Protein AF-A0A9P1N8W2-F1 (afdb_monomer_lite)

Secondary structure (DSSP, 8-state):
--------HHHHHHHHHHHHSTT-GGGTEEEEEESS--S-SEEEEE-TT-S-EEEEEEHHHHTTS-HHHHHHHHHHHHHHHHH-S---

Structure (mmCIF, N/CA/C/O backbone):
data_AF-A0A9P1N8W2-F1
#
_entry.id   AF-A0A9P1N8W2-F1
#
loop_
_atom_site.group_PDB
_atom_site.id
_atom_site.type_symbol
_atom_site.label_atom_id
_atom_site.label_alt_id
_atom_site.label_comp_id
_atom_site.label_asym_id
_atom_site.label_entity_id
_atom_site.label_seq_id
_atom_site.pdbx_PDB_ins_code
_atom_site.Cartn_x
_atom_site.Cartn_y
_atom_site.Cartn_z
_atom_site.occupancy
_atom_site.B_iso_or_equiv
_atom_site.auth_seq_id
_atom_site.auth_comp_id
_atom_site.auth_asym_id
_atom_site.auth_atom_id
_atom_site.pdbx_PDB_model_num
ATOM 1 N N . MET A 1 1 ? 4.107 5.758 -28.238 1.00 40.69 1 MET A N 1
ATOM 2 C CA . MET A 1 1 ? 4.609 5.744 -26.851 1.00 40.69 1 MET A CA 1
ATOM 3 C C . MET A 1 1 ? 3.409 5.435 -25.987 1.00 40.69 1 MET A C 1
ATOM 5 O O . MET A 1 1 ? 2.634 6.333 -25.691 1.00 40.69 1 MET A O 1
ATOM 9 N N . GLU A 1 2 ? 3.157 4.150 -25.759 1.00 44.41 2 GLU A N 1
ATOM 10 C CA . GLU A 1 2 ? 2.029 3.715 -24.940 1.00 44.41 2 GLU A CA 1
ATOM 11 C C . GLU A 1 2 ? 2.274 4.210 -23.515 1.00 44.41 2 GLU A C 1
ATOM 13 O O . GLU A 1 2 ? 3.255 3.843 -22.870 1.00 44.41 2 GLU A O 1
ATOM 18 N N . HIS A 1 3 ? 1.418 5.118 -23.053 1.00 53.38 3 HIS A N 1
ATOM 19 C CA . HIS A 1 3 ? 1.255 5.371 -21.631 1.00 53.38 3 HIS A CA 1
ATOM 20 C C . HIS A 1 3 ? 0.647 4.097 -21.050 1.00 53.38 3 HIS A C 1
ATOM 22 O O . HIS A 1 3 ? -0.572 3.951 -21.020 1.00 53.38 3 HIS A O 1
ATOM 28 N N . GLU A 1 4 ? 1.486 3.143 -20.658 1.00 56.12 4 GLU A N 1
ATOM 29 C CA . GLU A 1 4 ? 1.022 1.989 -19.903 1.00 56.12 4 GLU A CA 1
ATOM 30 C C . GLU A 1 4 ? 0.480 2.514 -18.572 1.00 56.12 4 GLU A C 1
ATOM 32 O O . GLU A 1 4 ? 1.222 2.946 -17.683 1.00 56.12 4 GLU A O 1
ATOM 37 N N . ALA A 1 5 ? -0.847 2.610 -18.499 1.00 71.12 5 ALA A N 1
ATOM 38 C CA . ALA A 1 5 ? -1.546 3.040 -17.309 1.00 71.12 5 ALA A CA 1
ATOM 39 C C . ALA A 1 5 ? -1.307 1.971 -16.245 1.00 71.12 5 ALA A C 1
ATOM 41 O O . ALA A 1 5 ? -1.834 0.862 -16.333 1.00 71.12 5 ALA A O 1
ATOM 42 N N . LEU A 1 6 ? -0.470 2.293 -15.258 1.00 75.38 6 LEU A N 1
ATOM 43 C CA . LEU A 1 6 ? -0.301 1.424 -14.104 1.00 75.38 6 LEU A CA 1
ATOM 44 C C . LEU A 1 6 ? -1.670 1.158 -13.470 1.00 75.38 6 LEU A C 1
ATOM 46 O O . LEU A 1 6 ? -2.505 2.067 -13.433 1.00 75.38 6 LEU A O 1
ATOM 50 N N . PRO A 1 7 ? -1.896 -0.052 -12.940 1.00 86.81 7 PRO A N 1
ATOM 51 C CA . PRO A 1 7 ? -3.119 -0.351 -12.219 1.00 86.81 7 PRO A CA 1
ATOM 52 C C . PRO A 1 7 ? -3.365 0.642 -11.077 1.00 86.81 7 PRO A C 1
ATOM 54 O O . PRO A 1 7 ? -2.432 1.060 -10.384 1.00 86.81 7 PRO A O 1
ATOM 57 N N . ASP A 1 8 ? -4.634 0.990 -10.875 1.00 94.88 8 ASP A N 1
ATOM 58 C CA . ASP A 1 8 ? -5.077 1.809 -9.750 1.00 94.88 8 ASP A CA 1
ATOM 59 C C . ASP A 1 8 ? -5.019 0.988 -8.453 1.00 94.88 8 ASP A C 1
ATOM 61 O O . ASP A 1 8 ? -5.939 0.240 -8.109 1.00 94.88 8 ASP A O 1
ATOM 65 N N . ILE A 1 9 ? -3.887 1.097 -7.758 1.00 97.06 9 ILE A N 1
ATOM 66 C CA . ILE A 1 9 ? -3.633 0.381 -6.504 1.00 97.06 9 ILE A CA 1
ATOM 67 C C . ILE A 1 9 ? -4.515 0.870 -5.362 1.00 97.06 9 ILE A C 1
ATOM 69 O O . ILE A 1 9 ? -4.818 0.077 -4.477 1.00 97.06 9 ILE A O 1
ATOM 73 N N . LEU A 1 10 ? -4.971 2.127 -5.393 1.00 97.44 10 LEU A N 1
ATOM 74 C CA . LEU A 1 10 ? -5.858 2.655 -4.363 1.00 97.44 10 LEU A CA 1
ATOM 75 C C . LEU A 1 10 ? -7.237 2.005 -4.487 1.00 97.44 10 LEU A C 1
ATOM 77 O O . LEU A 1 10 ? -7.775 1.507 -3.501 1.00 97.44 10 LEU A O 1
ATOM 81 N N . ALA A 1 11 ? -7.779 1.928 -5.705 1.00 97.62 11 ALA A N 1
ATOM 82 C CA . ALA A 1 11 ? -9.039 1.232 -5.952 1.00 97.62 11 ALA A CA 1
ATOM 83 C C . ALA A 1 11 ? -8.950 -0.268 -5.617 1.00 97.62 11 ALA A C 1
ATOM 85 O O . ALA A 1 11 ? -9.890 -0.836 -5.059 1.00 97.62 11 ALA A O 1
ATOM 86 N N . MET A 1 12 ? -7.822 -0.918 -5.934 1.00 98.19 12 MET A N 1
ATOM 87 C CA . MET A 1 12 ? -7.588 -2.320 -5.567 1.00 98.19 12 MET A CA 1
ATOM 88 C C . MET A 1 12 ? -7.530 -2.514 -4.050 1.00 98.19 12 MET A C 1
ATOM 90 O O . MET A 1 12 ? -8.208 -3.401 -3.541 1.00 98.19 12 MET A O 1
ATOM 94 N N . PHE A 1 13 ? -6.778 -1.670 -3.341 1.00 98.50 13 PHE A N 1
ATOM 95 C CA . PHE A 1 13 ? -6.670 -1.698 -1.885 1.00 98.50 13 PHE A CA 1
ATOM 96 C C . PHE A 1 13 ? -8.037 -1.532 -1.219 1.00 98.50 13 PHE A C 1
ATOM 98 O O . PHE A 1 13 ? -8.428 -2.389 -0.437 1.00 98.50 13 PHE A O 1
ATOM 105 N N . LEU A 1 14 ? -8.811 -0.505 -1.589 1.00 98.44 14 LEU A N 1
ATOM 106 C CA . LEU A 1 14 ? -10.144 -0.275 -1.016 1.00 98.44 14 LEU A CA 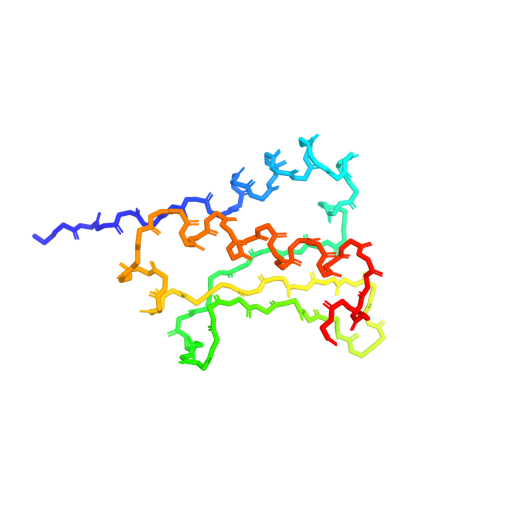1
ATOM 107 C C . LEU A 1 14 ? -11.079 -1.466 -1.248 1.00 98.44 14 LEU A C 1
ATOM 109 O O . LEU A 1 14 ? -11.781 -1.894 -0.335 1.00 98.44 14 LEU A O 1
ATOM 113 N N . LYS A 1 15 ? -11.051 -2.042 -2.455 1.00 98.50 15 LYS A N 1
ATOM 114 C CA . LYS A 1 15 ? -11.841 -3.234 -2.771 1.00 98.50 15 LYS A CA 1
ATOM 115 C C . LYS A 1 15 ? -11.425 -4.429 -1.914 1.00 98.50 15 LYS A C 1
ATOM 117 O O . LYS A 1 15 ? -12.287 -5.153 -1.425 1.00 98.50 15 LYS A O 1
ATOM 122 N N . PHE A 1 16 ? -10.127 -4.682 -1.776 1.00 98.62 16 PHE A N 1
ATOM 123 C CA . PHE A 1 16 ? -9.620 -5.817 -1.009 1.00 98.62 16 PHE A CA 1
ATOM 124 C C . PHE A 1 16 ? -9.849 -5.647 0.490 1.00 98.62 16 PHE A C 1
ATOM 126 O O . PHE A 1 16 ? -10.249 -6.613 1.130 1.00 98.62 16 PHE A O 1
ATOM 133 N N . ASP A 1 17 ? -9.697 -4.437 1.022 1.00 98.56 17 ASP A N 1
ATOM 134 C CA . ASP A 1 17 ? -10.020 -4.107 2.411 1.00 98.56 17 ASP A CA 1
ATOM 135 C C . ASP A 1 17 ? -11.489 -4.427 2.728 1.00 98.56 17 ASP A C 1
ATOM 137 O O . ASP A 1 17 ? -11.788 -5.136 3.685 1.00 98.56 17 ASP A O 1
ATOM 141 N N . GLU A 1 18 ? -12.415 -4.005 1.862 1.00 98.44 18 GLU A N 1
ATOM 142 C CA . GLU A 1 18 ? -13.841 -4.315 2.021 1.00 98.44 18 GLU A CA 1
ATOM 143 C C . GLU A 1 18 ? -14.172 -5.800 1.837 1.00 98.44 18 GLU A C 1
ATOM 145 O O . GLU A 1 18 ? -15.099 -6.300 2.466 1.00 98.44 18 GLU A O 1
ATOM 150 N N . THR A 1 19 ? -13.442 -6.508 0.973 1.00 98.56 19 THR A N 1
ATOM 151 C CA . THR A 1 19 ? -13.742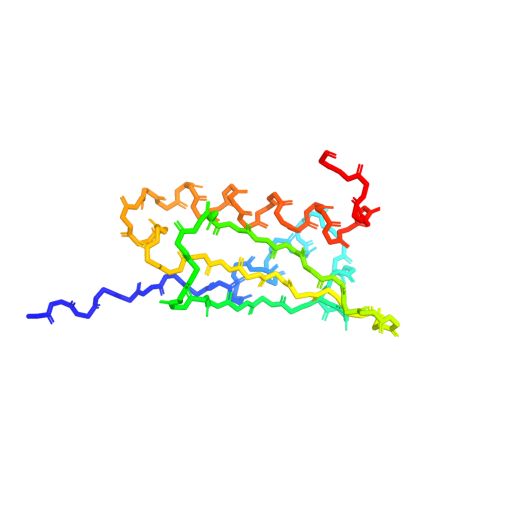 -7.913 0.650 1.00 98.56 19 THR A CA 1
ATOM 152 C C . THR A 1 19 ? -13.163 -8.888 1.675 1.00 98.56 19 THR A C 1
ATOM 154 O O . THR A 1 19 ? -13.778 -9.918 1.941 1.00 98.56 19 THR A O 1
ATOM 157 N N . TYR A 1 20 ? -11.973 -8.601 2.211 1.00 98.31 20 TYR A N 1
ATOM 158 C CA . TYR A 1 20 ? -11.174 -9.571 2.967 1.00 98.31 20 TYR A CA 1
ATOM 159 C C . TYR A 1 20 ? -10.819 -9.129 4.392 1.00 98.31 20 TYR A C 1
ATOM 161 O O . TYR A 1 20 ? -10.446 -9.982 5.191 1.00 98.31 20 TYR A O 1
ATOM 169 N N . PHE A 1 21 ? -10.931 -7.837 4.722 1.00 96.94 21 PHE A N 1
ATOM 170 C CA . PHE A 1 21 ? -10.460 -7.278 5.999 1.00 96.94 21 PHE A CA 1
ATOM 171 C C . PHE A 1 21 ? -11.535 -6.454 6.733 1.00 96.94 21 PHE A C 1
ATOM 173 O O . PHE A 1 21 ? -11.218 -5.657 7.616 1.00 96.94 21 PHE A O 1
ATOM 180 N N . ASP A 1 22 ? -12.813 -6.620 6.373 1.00 97.38 22 ASP A N 1
ATOM 181 C CA . ASP A 1 22 ? -13.972 -5.928 6.965 1.00 97.38 22 ASP A CA 1
ATOM 182 C C . ASP A 1 22 ? -13.864 -4.387 6.982 1.00 97.38 22 ASP A C 1
ATOM 184 O O . ASP A 1 22 ? -14.458 -3.705 7.823 1.00 97.38 22 ASP A O 1
ATOM 188 N N . GLY A 1 23 ? -13.097 -3.804 6.054 1.00 97.00 23 GLY A N 1
ATOM 189 C CA . GLY A 1 23 ? -12.887 -2.358 5.999 1.00 97.00 23 GLY A CA 1
ATOM 190 C C . GLY A 1 23 ? -12.044 -1.803 7.156 1.00 97.00 23 GLY A C 1
ATOM 191 O O . GLY A 1 23 ? -12.205 -0.629 7.518 1.00 97.00 23 GLY A O 1
ATOM 192 N N . GLN A 1 24 ? -11.233 -2.643 7.806 1.00 95.19 24 GLN A N 1
ATOM 193 C CA . GLN A 1 24 ? -10.427 -2.256 8.962 1.00 95.19 24 GLN A CA 1
ATOM 194 C C . GLN A 1 24 ? -9.141 -1.526 8.562 1.00 95.19 24 GLN A C 1
ATOM 196 O O . GLN A 1 24 ? -8.718 -0.636 9.297 1.00 95.19 24 GLN A O 1
ATOM 201 N N . LEU A 1 25 ? -8.560 -1.827 7.395 1.00 95.88 25 LEU A N 1
ATOM 202 C CA . LEU A 1 25 ? -7.263 -1.281 6.994 1.00 95.88 25 LEU A CA 1
ATOM 203 C C . LEU A 1 25 ? -7.359 0.168 6.518 1.00 95.88 25 LEU A C 1
ATOM 205 O O . LEU A 1 25 ? -6.503 0.971 6.870 1.00 95.88 25 LEU A O 1
ATOM 209 N N . LYS A 1 26 ? -8.404 0.564 5.779 1.00 95.50 26 LYS A N 1
ATOM 210 C CA . LYS A 1 26 ? -8.511 1.931 5.218 1.00 95.50 26 LYS A CA 1
ATOM 211 C C . LYS A 1 26 ? -8.561 3.066 6.244 1.00 95.50 26 LYS A C 1
ATOM 213 O O . LYS A 1 26 ? -8.513 4.229 5.853 1.00 95.50 26 LYS A O 1
ATOM 218 N N . LYS A 1 27 ? -8.728 2.748 7.530 1.00 92.25 27 LYS A N 1
ATOM 219 C CA . LYS A 1 27 ? -8.739 3.732 8.619 1.00 92.25 27 LYS A CA 1
ATOM 220 C C . LYS A 1 27 ? -7.334 4.242 8.908 1.00 92.25 27 LYS A C 1
ATOM 222 O O . LYS A 1 27 ? -7.153 5.449 9.016 1.00 92.25 27 LYS A O 1
ATOM 227 N N . ASP A 1 28 ? -6.373 3.318 8.957 1.00 91.56 28 ASP A N 1
ATOM 228 C CA . ASP A 1 28 ? -5.027 3.593 9.451 1.00 91.56 28 ASP A CA 1
ATOM 229 C C . ASP A 1 28 ? -3.910 3.027 8.542 1.00 91.56 28 ASP A C 1
ATOM 231 O O . ASP A 1 28 ? -2.741 2.997 8.918 1.00 91.56 28 ASP A O 1
ATOM 235 N N . CYS A 1 29 ? -4.231 2.585 7.323 1.00 94.75 29 CYS A N 1
ATOM 236 C CA . CYS A 1 29 ? -3.263 2.076 6.354 1.00 94.75 29 CYS A CA 1
ATOM 237 C C . CYS A 1 29 ? -3.350 2.820 5.015 1.00 94.75 29 CYS A C 1
ATOM 239 O O . CYS A 1 29 ? -4.433 3.027 4.462 1.00 94.75 29 CYS A O 1
ATOM 241 N N . TYR A 1 30 ? -2.189 3.190 4.475 1.00 95.06 30 TYR A N 1
ATOM 242 C CA . TYR A 1 30 ? -2.045 3.861 3.183 1.00 95.06 30 TYR A CA 1
ATOM 243 C C . TYR A 1 30 ? -1.316 2.964 2.184 1.00 95.06 30 TYR A C 1
ATOM 245 O O . TYR A 1 30 ? -0.449 2.185 2.568 1.00 95.06 30 TYR A O 1
ATOM 253 N N . VAL A 1 31 ? -1.617 3.115 0.891 1.00 97.50 31 VAL A N 1
ATOM 254 C CA . VAL A 1 31 ? -0.933 2.394 -0.192 1.00 97.50 31 VAL A CA 1
ATOM 255 C C . VAL A 1 31 ? -0.308 3.373 -1.186 1.00 97.50 31 VAL A C 1
ATOM 257 O O . VAL A 1 31 ? -0.962 4.313 -1.638 1.00 97.50 31 VAL A O 1
ATOM 260 N N . GLU A 1 32 ? 0.955 3.158 -1.556 1.00 97.00 32 GLU A N 1
ATOM 261 C CA . GLU A 1 32 ? 1.658 4.008 -2.519 1.00 97.00 32 GLU A CA 1
ATOM 262 C C . GLU A 1 32 ? 2.577 3.235 -3.474 1.00 97.00 32 GLU A C 1
ATOM 264 O O . GLU A 1 32 ? 3.114 2.166 -3.174 1.00 97.00 32 GLU A O 1
ATOM 269 N N . TRP A 1 33 ? 2.805 3.819 -4.652 1.00 97.31 33 TRP A N 1
ATOM 270 C CA . TRP A 1 33 ? 3.836 3.353 -5.573 1.00 97.31 33 TRP A CA 1
ATOM 271 C C . TRP A 1 33 ? 5.201 3.920 -5.186 1.00 97.31 33 TRP A C 1
ATOM 273 O O . TRP A 1 33 ? 5.391 5.136 -5.162 1.00 97.31 33 TRP A O 1
ATOM 283 N N . SER A 1 34 ? 6.207 3.058 -5.057 1.00 96.75 34 SER A N 1
ATOM 284 C CA . SER A 1 34 ? 7.605 3.477 -4.989 1.00 96.75 34 SER A CA 1
ATOM 285 C C . SER A 1 34 ? 8.280 3.375 -6.353 1.00 96.75 34 SER A C 1
ATOM 287 O O . SER A 1 34 ? 8.407 2.299 -6.938 1.00 96.75 34 SER A O 1
ATOM 289 N N . SER A 1 35 ? 8.787 4.507 -6.851 1.00 95.88 35 SER A N 1
ATOM 290 C CA . SER A 1 35 ? 9.604 4.551 -8.076 1.00 95.88 35 SER A CA 1
ATOM 291 C C . SER A 1 35 ? 11.080 4.208 -7.834 1.00 95.88 35 SER A C 1
ATOM 293 O O . SER A 1 35 ? 11.849 4.147 -8.791 1.00 95.88 35 SER A O 1
ATOM 295 N N . ARG A 1 36 ? 11.489 4.023 -6.569 1.00 95.75 36 ARG A N 1
ATOM 296 C CA . ARG A 1 36 ? 12.892 3.813 -6.165 1.00 95.75 36 ARG A CA 1
ATOM 297 C C . ARG A 1 36 ? 13.126 2.528 -5.361 1.00 95.75 36 ARG A C 1
ATOM 299 O O . ARG A 1 36 ? 14.230 2.319 -4.873 1.00 95.75 36 ARG A O 1
ATOM 306 N N . MET A 1 37 ? 12.119 1.669 -5.228 1.00 96.19 37 MET A N 1
ATOM 307 C CA . MET A 1 37 ? 12.236 0.390 -4.526 1.00 96.19 37 MET A CA 1
ATOM 308 C C . MET A 1 37 ? 12.609 -0.721 -5.507 1.00 96.19 37 MET A C 1
ATOM 310 O O . MET A 1 37 ? 11.788 -1.107 -6.331 1.00 96.19 37 MET A O 1
ATOM 314 N N . PHE A 1 38 ? 13.843 -1.218 -5.436 1.00 95.06 38 PHE A N 1
ATOM 315 C CA . PHE A 1 38 ? 14.369 -2.240 -6.357 1.00 95.06 38 PHE A CA 1
ATOM 316 C C . PHE A 1 38 ? 14.732 -3.564 -5.673 1.00 95.06 38 PHE A C 1
ATOM 318 O O . PHE A 1 38 ? 15.139 -4.498 -6.355 1.00 95.06 38 PHE A O 1
ATOM 325 N N . VAL A 1 39 ? 14.610 -3.639 -4.344 1.00 94.75 39 VAL A N 1
ATOM 326 C CA . VAL A 1 39 ? 15.066 -4.788 -3.543 1.00 94.75 39 VAL A CA 1
ATOM 327 C C . VAL A 1 39 ? 13.945 -5.769 -3.189 1.00 94.75 39 VAL A C 1
ATOM 329 O O . VAL A 1 39 ? 14.217 -6.952 -3.033 1.00 94.75 39 VAL A O 1
ATOM 332 N N . CYS A 1 40 ? 12.696 -5.305 -3.118 1.00 95.06 40 CYS A N 1
ATOM 333 C CA . CYS A 1 40 ? 11.501 -6.117 -2.877 1.00 95.06 40 CYS A CA 1
ATOM 334 C C . CYS A 1 40 ? 10.312 -5.571 -3.684 1.00 95.06 40 CYS A C 1
ATOM 336 O O . CYS A 1 40 ? 10.336 -4.421 -4.136 1.00 95.06 40 CYS A O 1
ATOM 338 N N . ALA A 1 41 ? 9.289 -6.404 -3.903 1.00 96.94 41 ALA A N 1
ATOM 339 C CA . ALA A 1 41 ? 8.091 -6.036 -4.661 1.00 96.94 41 ALA A CA 1
ATOM 340 C C . ALA A 1 41 ? 7.065 -5.253 -3.820 1.00 96.94 41 ALA A C 1
ATOM 342 O O . ALA A 1 41 ? 6.391 -4.377 -4.366 1.00 96.94 41 ALA A O 1
ATOM 343 N N . GLY A 1 42 ? 6.998 -5.528 -2.517 1.00 97.06 42 GLY A N 1
ATOM 344 C CA . GLY A 1 42 ? 6.125 -4.896 -1.531 1.00 97.06 42 GLY A CA 1
ATOM 345 C C . GLY A 1 42 ? 6.844 -4.715 -0.191 1.00 97.06 42 GLY A C 1
ATOM 346 O O . GLY A 1 42 ? 7.892 -5.327 0.026 1.00 97.06 42 GLY A O 1
ATOM 347 N N . ILE A 1 43 ? 6.338 -3.800 0.638 1.00 95.88 43 ILE A N 1
ATOM 348 C CA . ILE A 1 43 ? 6.669 -3.686 2.066 1.00 95.88 43 ILE A CA 1
ATOM 349 C C . ILE A 1 43 ? 5.549 -2.928 2.803 1.00 95.88 43 ILE A C 1
ATOM 351 O O . ILE A 1 43 ? 5.162 -1.846 2.350 1.00 95.88 43 ILE A O 1
ATOM 355 N N . CYS A 1 44 ? 5.061 -3.433 3.938 1.00 94.56 44 CYS A N 1
ATOM 356 C CA . CYS A 1 44 ? 4.368 -2.646 4.969 1.00 94.56 44 CYS A CA 1
ATOM 357 C C . CYS A 1 44 ? 5.402 -2.111 5.965 1.00 94.56 44 CYS A C 1
ATOM 359 O O . CYS A 1 44 ? 6.358 -2.787 6.338 1.00 94.56 44 CYS A O 1
ATOM 361 N N . SER A 1 45 ? 5.237 -0.858 6.375 1.00 90.56 45 SER A N 1
ATOM 362 C CA . SER A 1 45 ? 6.061 -0.260 7.422 1.00 90.56 45 SER A CA 1
ATOM 363 C C . SER A 1 45 ? 5.200 0.541 8.383 1.00 90.56 45 SER A C 1
ATOM 365 O O . SER A 1 45 ? 4.479 1.438 7.932 1.00 90.56 45 SER A O 1
ATOM 367 N N . HIS A 1 46 ? 5.352 0.279 9.679 1.00 84.94 46 HIS A N 1
ATOM 368 C CA . HIS A 1 46 ? 4.864 1.129 10.759 1.00 84.94 46 HIS A CA 1
ATOM 369 C C . HIS A 1 46 ? 5.964 2.128 11.144 1.00 84.94 46 HIS A C 1
ATOM 371 O O . HIS A 1 46 ? 7.112 1.749 11.393 1.00 84.94 46 HIS A O 1
ATOM 377 N N . GLY A 1 47 ? 5.655 3.425 11.157 1.00 71.19 47 GLY A N 1
ATOM 378 C CA . GLY A 1 47 ? 6.587 4.422 11.688 1.00 71.19 47 GLY A CA 1
ATOM 379 C C . GLY A 1 47 ? 6.817 4.196 13.186 1.00 71.19 47 GLY A C 1
ATOM 380 O O . GLY A 1 47 ? 5.938 3.709 13.897 1.00 71.19 47 GLY A O 1
ATOM 381 N N . SER A 1 48 ? 7.996 4.542 13.709 1.00 63.47 48 SER A N 1
ATOM 382 C CA . SER A 1 48 ? 8.241 4.443 15.152 1.00 63.47 48 SER A CA 1
ATOM 383 C C . SER A 1 48 ? 7.289 5.367 15.917 1.00 63.47 48 SER A C 1
ATOM 385 O O . SER A 1 48 ? 7.440 6.586 15.874 1.00 63.47 48 SER A O 1
ATOM 387 N N . GLY A 1 49 ? 6.320 4.778 16.622 1.00 65.12 49 GLY A N 1
ATOM 388 C CA . GLY A 1 49 ? 5.271 5.512 17.333 1.00 65.12 49 GLY A CA 1
ATOM 389 C C . GLY A 1 49 ? 4.097 5.964 16.457 1.00 65.12 49 GLY A C 1
ATOM 390 O O . GLY A 1 49 ? 3.218 6.651 16.972 1.00 65.12 49 GLY A O 1
ATOM 391 N N . ASP A 1 50 ? 4.065 5.584 15.176 1.00 68.50 50 ASP A N 1
ATOM 392 C CA . ASP A 1 50 ? 2.907 5.811 14.314 1.00 68.50 50 ASP A CA 1
ATOM 393 C C . ASP A 1 50 ? 1.850 4.738 14.553 1.00 68.50 50 ASP A C 1
ATOM 395 O O . ASP A 1 50 ? 2.141 3.547 14.651 1.00 68.50 50 ASP A O 1
ATOM 399 N N . THR A 1 51 ? 0.594 5.169 14.572 1.00 74.62 51 THR A N 1
ATOM 400 C CA . THR A 1 51 ? -0.568 4.275 14.524 1.00 74.62 51 THR A CA 1
ATOM 401 C C . THR A 1 51 ? -0.872 3.795 13.106 1.00 74.62 51 THR A C 1
ATOM 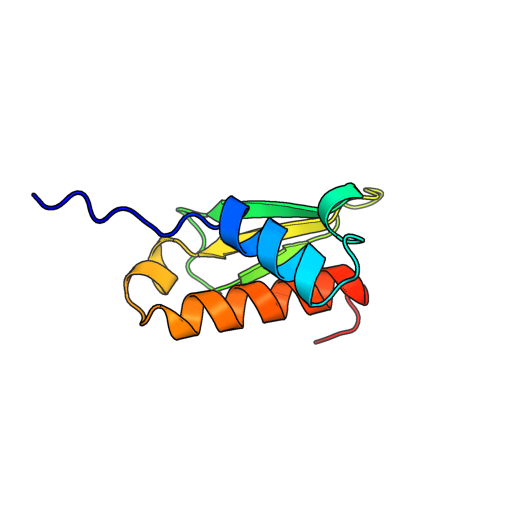403 O O . THR A 1 51 ? -1.816 3.038 12.918 1.00 74.62 51 THR A O 1
ATOM 406 N N . PHE A 1 52 ? -0.108 4.254 12.108 1.00 85.81 52 PHE A N 1
ATOM 407 C CA . PHE A 1 52 ? -0.404 4.070 10.692 1.00 85.81 52 PHE A CA 1
ATOM 408 C C . PHE A 1 52 ? 0.588 3.108 10.005 1.00 85.81 52 PHE A C 1
ATOM 410 O O . PHE A 1 52 ? 1.800 3.292 10.137 1.00 85.81 52 PHE A O 1
ATOM 417 N N . CYS A 1 53 ? 0.104 2.130 9.218 1.00 92.06 53 CYS A N 1
ATOM 418 C CA . CYS A 1 53 ? 0.945 1.365 8.270 1.00 92.06 53 CYS A CA 1
ATOM 419 C C . CYS A 1 53 ? 0.970 2.069 6.909 1.00 92.06 53 CYS A C 1
ATOM 421 O O . CYS A 1 53 ? -0.037 2.573 6.413 1.00 92.06 53 CYS A O 1
ATOM 423 N N . THR A 1 54 ? 2.125 2.055 6.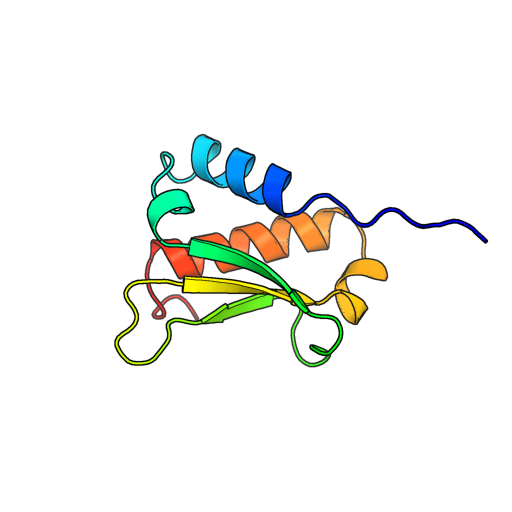249 1.00 94.62 54 THR A N 1
ATOM 424 C CA . THR A 1 54 ? 2.219 2.361 4.816 1.00 94.62 54 THR A CA 1
ATOM 425 C C . 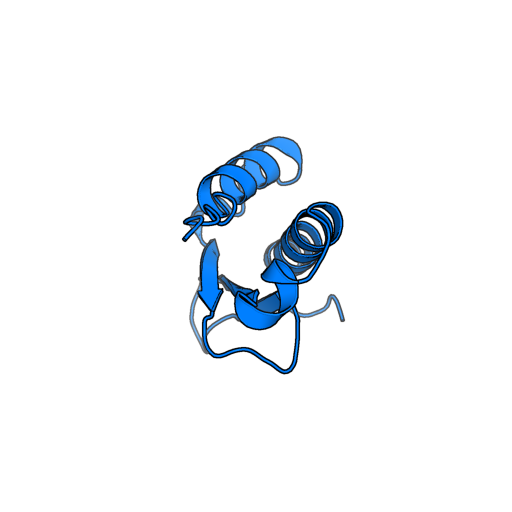THR A 1 54 ? 2.658 1.128 4.043 1.00 94.62 54 THR A C 1
ATOM 427 O O . THR A 1 54 ? 3.771 0.649 4.250 1.00 94.62 54 THR A O 1
ATOM 430 N N . ILE A 1 55 ? 1.821 0.669 3.114 1.00 96.88 55 ILE A N 1
ATOM 431 C CA . ILE A 1 55 ? 2.157 -0.331 2.101 1.00 96.88 55 ILE A CA 1
ATOM 432 C C . ILE A 1 55 ? 2.792 0.381 0.905 1.00 96.88 55 ILE A C 1
ATOM 434 O O . ILE A 1 55 ? 2.166 1.216 0.248 1.00 96.88 55 ILE A O 1
ATOM 438 N N . ARG A 1 56 ? 4.033 0.027 0.573 1.00 97.31 56 ARG A N 1
ATOM 439 C CA . ARG A 1 56 ? 4.715 0.492 -0.641 1.00 97.31 56 ARG A CA 1
ATOM 440 C C . ARG A 1 56 ? 4.837 -0.646 -1.630 1.00 97.31 56 ARG A C 1
ATOM 442 O O . ARG A 1 56 ? 5.314 -1.715 -1.281 1.00 97.31 56 ARG A O 1
ATOM 449 N N . LEU A 1 57 ? 4.488 -0.388 -2.886 1.00 97.94 57 LEU A N 1
ATOM 450 C CA . LEU A 1 57 ? 4.634 -1.341 -3.987 1.00 97.94 57 LEU A CA 1
ATOM 451 C C . LEU A 1 57 ? 5.703 -0.875 -4.975 1.00 97.94 57 LEU A C 1
ATOM 453 O O . LEU A 1 57 ? 5.790 0.306 -5.322 1.00 97.94 57 LEU A O 1
ATOM 457 N N . SER A 1 58 ? 6.533 -1.797 -5.459 1.00 97.81 58 SER A N 1
ATOM 458 C CA . SER A 1 58 ? 7.629 -1.474 -6.370 1.00 97.81 58 SER A CA 1
ATOM 459 C C . SER A 1 58 ? 7.096 -1.277 -7.778 1.00 97.81 58 SER A C 1
ATOM 461 O O . SER A 1 58 ? 6.854 -2.230 -8.518 1.00 97.81 58 SER A O 1
ATOM 463 N N . LYS A 1 59 ? 6.996 -0.017 -8.202 1.00 96.19 59 LYS A N 1
ATOM 464 C CA . LYS A 1 59 ? 6.735 0.311 -9.603 1.00 96.19 59 LYS A CA 1
ATOM 465 C C . LYS A 1 59 ? 7.774 -0.298 -10.559 1.00 96.19 59 LYS A C 1
ATOM 467 O O . LYS A 1 59 ? 7.353 -0.831 -11.585 1.00 96.19 59 LYS A O 1
ATOM 472 N N . PRO A 1 60 ? 9.104 -0.222 -10.317 1.00 95.69 60 PRO A N 1
ATOM 473 C CA . PRO A 1 60 ? 10.069 -0.748 -11.279 1.00 95.69 60 PRO A CA 1
ATOM 474 C C . PRO A 1 60 ? 10.049 -2.275 -11.405 1.00 95.69 60 PRO A C 1
ATOM 476 O O . PRO A 1 60 ? 10.327 -2.754 -12.502 1.00 95.69 60 PRO A O 1
ATOM 479 N N . LEU A 1 61 ? 9.706 -3.018 -10.346 1.00 96.12 61 LEU A N 1
ATOM 480 C CA . LEU A 1 61 ? 9.628 -4.479 -10.402 1.00 96.12 61 LEU A CA 1
ATOM 481 C C . LEU A 1 61 ? 8.271 -4.955 -10.926 1.00 96.12 61 LEU A C 1
ATOM 483 O O . LEU A 1 61 ? 8.231 -5.734 -11.872 1.00 96.12 61 LEU A O 1
ATOM 487 N N . LEU A 1 62 ? 7.160 -4.452 -10.379 1.00 95.00 62 LEU A N 1
ATOM 488 C CA . LEU A 1 62 ? 5.822 -4.971 -10.690 1.00 95.00 62 LEU A CA 1
ATOM 489 C C . LEU A 1 62 ? 5.326 -4.591 -12.087 1.00 95.00 62 LEU A C 1
ATOM 491 O O . LEU A 1 62 ? 4.535 -5.328 -12.664 1.00 95.00 62 LEU A O 1
ATOM 495 N N . LYS A 1 63 ? 5.835 -3.507 -12.691 1.00 92.88 63 LYS A N 1
ATOM 496 C CA . LYS A 1 63 ? 5.526 -3.189 -14.099 1.00 92.88 63 LYS A CA 1
ATOM 497 C C . LYS A 1 63 ? 6.043 -4.245 -15.088 1.00 92.88 63 LYS A C 1
ATOM 499 O O . LYS A 1 63 ? 5.611 -4.266 -16.229 1.00 92.88 63 LYS A O 1
ATOM 504 N N . LEU A 1 64 ? 7.024 -5.060 -14.686 1.00 91.38 64 LEU A N 1
ATOM 505 C CA . LEU A 1 64 ? 7.640 -6.094 -15.528 1.00 91.38 64 LEU A CA 1
ATOM 506 C C . LEU A 1 64 ? 7.010 -7.474 -15.303 1.00 91.38 64 LEU A C 1
ATOM 508 O O . LEU A 1 64 ? 7.546 -8.481 -15.768 1.00 91.38 64 LEU A O 1
ATOM 512 N N . ARG A 1 65 ? 5.923 -7.538 -14.532 1.00 92.94 65 ARG A N 1
ATOM 513 C CA . ARG A 1 65 ? 5.324 -8.780 -14.060 1.00 92.94 65 ARG A CA 1
ATOM 514 C C . ARG A 1 65 ? 3.852 -8.852 -14.446 1.00 92.94 65 ARG A C 1
ATOM 516 O O . ARG A 1 65 ? 3.229 -7.820 -14.699 1.00 92.94 65 ARG A O 1
ATOM 523 N N . PRO A 1 66 ? 3.282 -10.064 -14.517 1.00 94.75 66 PRO A N 1
ATOM 524 C CA . PRO A 1 66 ? 1.851 -10.225 -14.711 1.00 94.75 66 PRO A CA 1
ATOM 525 C C . PRO A 1 66 ? 1.052 -9.486 -13.632 1.00 94.75 66 PRO A C 1
ATOM 527 O O . PRO A 1 66 ? 1.505 -9.299 -12.504 1.00 94.75 66 PRO A O 1
ATOM 530 N N . ARG A 1 67 ? -0.194 -9.124 -13.954 1.00 94.12 67 ARG A N 1
ATOM 531 C CA . ARG A 1 67 ? -1.110 -8.484 -12.996 1.00 94.12 67 ARG A CA 1
ATOM 532 C C . ARG A 1 67 ? -1.328 -9.327 -11.728 1.00 94.12 67 ARG A C 1
ATOM 534 O O . ARG A 1 67 ? -1.634 -8.756 -10.685 1.00 94.12 67 ARG A O 1
ATOM 541 N N . THR A 1 68 ? -1.191 -10.651 -11.813 1.00 96.38 68 THR A N 1
ATOM 542 C CA . THR A 1 68 ? -1.301 -11.564 -10.664 1.00 96.38 68 THR A CA 1
ATOM 543 C C . THR A 1 68 ? -0.256 -11.258 -9.600 1.00 96.38 68 THR A C 1
ATOM 545 O O . THR A 1 68 ? -0.641 -11.110 -8.448 1.00 96.38 68 THR A O 1
ATOM 548 N N . ASP A 1 69 ? 1.003 -11.015 -9.982 1.00 96.81 69 ASP A N 1
ATOM 549 C CA . ASP A 1 69 ? 2.074 -10.670 -9.037 1.00 96.81 69 ASP A CA 1
ATOM 550 C C . ASP A 1 69 ? 1.730 -9.387 -8.265 1.00 96.81 69 ASP A C 1
ATOM 552 O O . ASP A 1 69 ? 1.977 -9.300 -7.067 1.00 96.81 69 ASP A O 1
ATOM 556 N N . LEU A 1 70 ? 1.110 -8.393 -8.917 1.00 96.94 70 LEU A N 1
ATOM 557 C CA . LEU A 1 70 ? 0.644 -7.180 -8.236 1.00 96.94 70 LEU A CA 1
ATOM 558 C C . LEU A 1 70 ? -0.469 -7.480 -7.223 1.00 96.94 70 LEU A C 1
ATOM 560 O O . LEU A 1 70 ? -0.452 -6.936 -6.122 1.00 96.94 70 LEU A O 1
ATOM 564 N N . VAL A 1 71 ? -1.452 -8.298 -7.607 1.00 98.00 71 VAL A N 1
ATOM 565 C CA . VAL A 1 71 ? -2.568 -8.672 -6.725 1.00 98.00 71 VAL A CA 1
ATOM 566 C C . VAL A 1 71 ? -2.053 -9.429 -5.504 1.00 98.00 71 VAL A C 1
ATOM 568 O O . VAL A 1 71 ? -2.423 -9.085 -4.387 1.00 98.00 71 VAL A O 1
ATOM 571 N N . GLU A 1 72 ? -1.187 -10.418 -5.719 1.00 98.25 72 GLU A N 1
ATOM 572 C CA . GLU A 1 72 ? -0.594 -11.239 -4.663 1.00 98.25 72 GLU A CA 1
ATOM 573 C C . GLU A 1 72 ? 0.291 -10.404 -3.740 1.00 98.25 72 GLU A C 1
ATOM 575 O O . GLU A 1 72 ? 0.113 -10.464 -2.528 1.00 98.25 72 GLU A O 1
ATOM 580 N N . THR A 1 73 ? 1.165 -9.559 -4.299 1.00 98.00 73 THR A N 1
ATOM 581 C CA . THR A 1 73 ? 2.022 -8.666 -3.503 1.00 98.00 73 THR A CA 1
ATOM 582 C C . THR A 1 73 ? 1.182 -7.712 -2.657 1.00 98.00 73 THR A C 1
ATOM 584 O O . THR A 1 73 ? 1.426 -7.573 -1.468 1.00 98.00 73 THR A O 1
ATOM 587 N N . LEU A 1 74 ? 0.157 -7.071 -3.232 1.00 98.38 74 LEU A N 1
ATOM 588 C CA . LEU A 1 74 ? -0.701 -6.165 -2.466 1.00 98.38 74 LEU A CA 1
ATOM 589 C C . LEU A 1 74 ? -1.431 -6.900 -1.333 1.00 98.38 74 LEU A C 1
ATOM 591 O O . LEU A 1 74 ? -1.446 -6.405 -0.212 1.00 98.38 74 LEU A O 1
ATOM 595 N N . LEU A 1 75 ? -2.015 -8.070 -1.602 1.00 98.31 75 LEU A N 1
ATOM 596 C CA . LEU A 1 75 ? -2.695 -8.855 -0.568 1.00 98.31 75 LEU A CA 1
ATOM 597 C C . LEU A 1 75 ? -1.734 -9.318 0.532 1.00 98.31 75 LEU A C 1
ATOM 599 O O . LEU A 1 75 ? -2.112 -9.288 1.698 1.00 98.31 75 LEU A O 1
ATOM 603 N N . HIS A 1 76 ? -0.508 -9.700 0.173 1.00 97.00 76 HIS A N 1
ATOM 604 C CA . HIS A 1 76 ? 0.539 -10.075 1.121 1.00 97.00 76 HIS A CA 1
ATOM 605 C C . HIS A 1 76 ? 0.852 -8.922 2.086 1.00 97.00 76 HIS A C 1
ATOM 607 O O . HIS A 1 76 ? 0.708 -9.079 3.296 1.00 97.00 76 HIS A O 1
ATOM 613 N N . GLU A 1 77 ? 1.126 -7.722 1.566 1.00 97.56 77 GLU A N 1
ATOM 614 C CA . GLU A 1 77 ? 1.376 -6.552 2.421 1.00 97.56 77 GLU A CA 1
ATOM 615 C C . GLU A 1 77 ? 0.148 -6.128 3.245 1.00 97.56 77 GLU A C 1
ATOM 617 O O . GLU A 1 77 ? 0.288 -5.639 4.364 1.00 97.56 77 GLU A O 1
ATOM 622 N N . MET A 1 78 ? -1.071 -6.325 2.728 1.00 97.06 78 MET A N 1
ATOM 623 C CA . MET A 1 78 ? -2.304 -6.063 3.482 1.00 97.06 78 MET A CA 1
ATOM 624 C C . MET A 1 78 ? -2.490 -7.037 4.652 1.00 97.06 78 MET A C 1
ATOM 626 O O . MET A 1 78 ? -3.015 -6.640 5.689 1.00 97.06 78 MET A O 1
ATOM 630 N N . ILE A 1 79 ? -2.040 -8.289 4.520 1.00 95.94 79 ILE A N 1
ATOM 631 C CA . ILE A 1 79 ? -2.035 -9.258 5.624 1.00 95.94 79 ILE A CA 1
ATOM 632 C C . ILE A 1 79 ? -1.049 -8.817 6.711 1.00 95.94 79 ILE A C 1
ATOM 634 O O . ILE A 1 79 ? -1.430 -8.819 7.881 1.00 95.94 79 ILE A O 1
ATOM 638 N N . HIS A 1 80 ? 0.160 -8.370 6.346 1.00 92.69 80 HIS A N 1
ATOM 639 C CA . HIS A 1 80 ? 1.108 -7.794 7.312 1.00 92.69 80 HIS A CA 1
ATOM 640 C C . HIS A 1 80 ? 0.507 -6.585 8.038 1.00 92.69 80 HIS A C 1
ATOM 642 O O . HIS A 1 80 ? 0.543 -6.517 9.265 1.00 92.69 80 HIS A O 1
ATOM 648 N N . ALA A 1 81 ? -0.134 -5.673 7.300 1.00 93.62 81 ALA A N 1
ATOM 649 C CA . ALA A 1 81 ? -0.812 -4.520 7.887 1.00 93.62 81 ALA A CA 1
ATOM 650 C C . ALA A 1 81 ? -1.963 -4.911 8.836 1.00 93.62 81 ALA A C 1
ATOM 652 O O . ALA A 1 81 ? -2.232 -4.198 9.797 1.00 93.62 81 ALA A O 1
ATOM 653 N N . PHE A 1 82 ? -2.653 -6.028 8.577 1.00 93.25 82 PHE A N 1
ATOM 654 C CA . PHE A 1 82 ? -3.780 -6.485 9.394 1.00 93.25 82 PHE A CA 1
ATOM 655 C C . PHE A 1 82 ? -3.349 -7.216 10.670 1.00 93.25 82 PHE A C 1
ATOM 657 O O . PHE A 1 82 ? -3.982 -7.056 11.711 1.00 93.25 82 PHE A O 1
ATOM 664 N N . LEU A 1 83 ? -2.298 -8.036 10.591 1.00 90.06 83 LEU A N 1
ATOM 665 C CA . LEU A 1 83 ? -1.833 -8.862 11.709 1.00 90.06 83 LEU A CA 1
ATOM 666 C C . LEU A 1 83 ? -0.786 -8.162 12.592 1.00 90.06 83 LEU A C 1
ATOM 668 O O . LEU A 1 83 ? -0.583 -8.593 13.726 1.00 90.06 83 LEU A O 1
ATOM 672 N N . GLY A 1 84 ? -0.161 -7.084 12.105 1.00 77.81 84 GLY A N 1
ATOM 673 C CA . GLY A 1 84 ? 1.039 -6.496 12.704 1.00 77.81 84 GLY A CA 1
ATOM 674 C C . GLY A 1 84 ? 2.307 -7.218 12.230 1.00 77.81 84 GLY A C 1
ATOM 675 O O . GLY A 1 84 ? 2.226 -8.344 11.745 1.00 77.81 84 GLY A O 1
ATOM 676 N N . ASP A 1 85 ? 3.468 -6.560 12.353 1.00 63.53 85 ASP A N 1
ATOM 677 C CA . ASP A 1 85 ? 4.789 -6.927 11.779 1.00 63.53 85 ASP A CA 1
ATOM 678 C C . ASP A 1 85 ? 5.363 -8.326 12.166 1.00 63.53 85 ASP A C 1
ATOM 680 O O . ASP A 1 85 ? 6.531 -8.598 11.909 1.00 63.53 85 ASP A O 1
ATOM 684 N N . ASP A 1 86 ? 4.576 -9.245 12.734 1.00 51.97 86 ASP A N 1
ATOM 685 C CA . ASP A 1 86 ? 4.982 -10.608 13.130 1.00 51.97 86 ASP A CA 1
ATOM 686 C C . ASP A 1 86 ? 4.742 -11.683 12.038 1.00 51.97 86 ASP A C 1
ATOM 688 O O . ASP A 1 86 ? 4.794 -12.881 12.322 1.00 51.97 86 ASP A O 1
ATOM 692 N N . ALA A 1 87 ? 4.425 -11.293 10.799 1.00 50.44 87 ALA A N 1
ATOM 693 C CA . ALA A 1 87 ? 4.008 -12.223 9.738 1.00 50.44 87 ALA A CA 1
ATOM 694 C C . ALA A 1 87 ? 5.108 -12.650 8.733 1.00 50.44 87 ALA A C 1
ATOM 696 O O . ALA A 1 87 ? 4.763 -13.288 7.738 1.00 50.44 87 ALA A O 1
ATOM 697 N N . ASP A 1 88 ? 6.390 -12.375 9.005 1.00 51.00 88 ASP A N 1
ATOM 698 C CA . ASP A 1 88 ? 7.554 -12.838 8.213 1.00 51.00 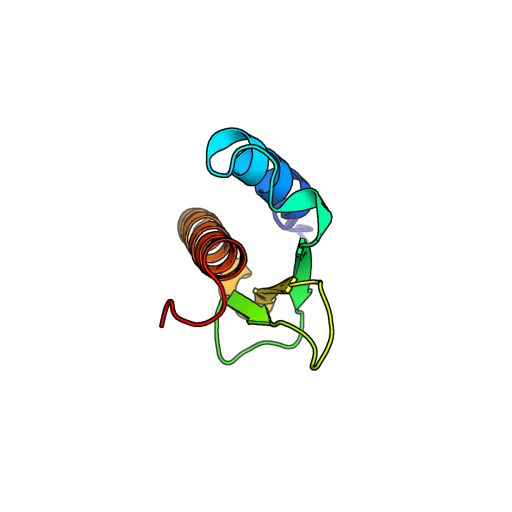88 ASP A CA 1
ATOM 699 C C . ASP A 1 88 ? 8.587 -13.622 9.047 1.00 51.00 88 ASP A C 1
ATOM 701 O O . ASP A 1 88 ? 8.961 -13.152 10.149 1.00 51.00 88 ASP A O 1
#

Radius of gyration: 12.91 Å; chains: 1; bounding box: 29×19×44 Å

pLDDT: mean 89.33, std 14.36, range [40.69, 98.62]

Foldseek 3Di:
DDPPPPDPVVVLLCVCCVVPVVVPQVVAEEEDEDQPDDPDQWAWDADDPGPHIYIYGYPVPPVVDPVVVVSVRSVVRVVCSRPDVPPD

Sequence (88 aa):
MEHEALPDILAMFLKFDETYFDGQLKKDCYVEWSSRMFVCAGICSHGSGDTFCTIRLSKPLLKLRPRTDLVETLLHEMIHAFLGDDAD

InterPro domains:
  IPR006640 SprT-like [PF10263] (11-83)
  IPR044245 SprT-like domain-containing protein Spartan [PTHR21220] (5-83)

Organism: NCBI:txid860376